Protein AF-A0A7L2D7U5-F1 (afdb_monomer_lite)

Organism: Catharus fuscescens (NCBI:txid159581)

Sequence (121 aa):
ILPEAVKDTGDLVFSNGKTLENFLVVNKVDKIRCLCQDNLEHLERIFMENVGAVKELCKLTDNLETRIDELERWSHKLAKLKRLDSMKSTVSSGAFSQTGSQFSRAGSVPHKKRPHKVTSK

Radius of gyration: 45.19 Å; chains: 1; bounding box: 85×27×116 Å

Structure (mmCIF, N/CA/C/O backbone):
data_AF-A0A7L2D7U5-F1
#
_entry.id   AF-A0A7L2D7U5-F1
#
loop_
_atom_site.group_PDB
_atom_site.id
_atom_site.type_symbol
_atom_site.label_atom_id
_atom_site.label_alt_id
_atom_site.label_comp_id
_atom_site.label_asym_id
_atom_site.label_entity_id
_atom_site.label_seq_id
_atom_site.pdbx_PDB_ins_code
_atom_site.Cartn_x
_atom_site.Cartn_y
_atom_site.Cartn_z
_atom_site.occupancy
_atom_site.B_iso_or_equiv
_atom_site.auth_seq_id
_atom_site.auth_comp_id
_atom_site.auth_asym_id
_atom_site.auth_atom_id
_atom_site.pdbx_PDB_model_num
ATOM 1 N N . ILE A 1 1 ? -12.865 -10.784 28.693 1.00 82.00 1 ILE A N 1
ATOM 2 C CA . ILE A 1 1 ? -12.628 -9.372 28.304 1.00 82.00 1 ILE A CA 1
ATOM 3 C C . ILE A 1 1 ? -13.872 -8.916 27.552 1.00 82.00 1 ILE A C 1
ATOM 5 O O . ILE A 1 1 ? -14.265 -9.621 26.629 1.00 82.00 1 ILE A O 1
ATOM 9 N N . LEU A 1 2 ? -14.537 -7.844 27.999 1.00 83.75 2 LEU A N 1
ATOM 10 C CA . LEU A 1 2 ? -15.723 -7.297 27.327 1.00 83.75 2 LEU A CA 1
ATOM 11 C C . LEU A 1 2 ? -15.297 -6.320 26.214 1.00 83.75 2 LEU A C 1
ATOM 13 O O . LEU A 1 2 ? -14.294 -5.627 26.394 1.00 83.75 2 LEU A O 1
ATOM 17 N N . PRO A 1 3 ? -16.020 -6.255 25.080 1.00 87.44 3 PRO A N 1
ATOM 18 C CA . PRO A 1 3 ? -15.777 -5.244 24.052 1.00 87.44 3 PRO A CA 1
ATOM 19 C C . PRO A 1 3 ? -15.967 -3.824 24.600 1.00 87.44 3 PRO A C 1
ATOM 21 O O . PRO A 1 3 ? -16.833 -3.610 25.443 1.00 87.44 3 PRO A O 1
ATOM 24 N N . GLU A 1 4 ? -15.229 -2.845 24.070 1.00 84.94 4 GLU A N 1
ATOM 25 C CA . GLU A 1 4 ? -15.211 -1.449 24.554 1.00 84.94 4 GLU A CA 1
ATOM 26 C C . GLU A 1 4 ? -16.611 -0.804 24.659 1.00 84.94 4 GLU A C 1
ATOM 28 O O . GLU A 1 4 ? -16.883 -0.024 25.571 1.00 84.94 4 GLU A O 1
ATOM 33 N N . ALA A 1 5 ? -17.534 -1.163 23.763 1.00 88.12 5 ALA A N 1
ATOM 34 C CA . ALA A 1 5 ? -18.899 -0.631 23.743 1.00 88.12 5 ALA A CA 1
ATOM 35 C C . ALA A 1 5 ? -19.866 -1.279 24.760 1.00 88.12 5 ALA A C 1
ATOM 37 O O . ALA A 1 5 ? -21.021 -0.849 24.866 1.00 88.12 5 ALA A O 1
ATOM 38 N N . VAL A 1 6 ? -19.433 -2.322 25.474 1.00 91.69 6 VAL A N 1
ATOM 39 C CA . VAL A 1 6 ? -20.239 -3.084 26.437 1.00 91.69 6 VAL A CA 1
ATOM 40 C C . VAL A 1 6 ? -19.765 -2.768 27.852 1.00 91.69 6 VAL A C 1
ATOM 42 O O . VAL A 1 6 ? -18.596 -2.959 28.178 1.00 91.69 6 VAL A O 1
ATOM 45 N N . LYS A 1 7 ? -20.681 -2.310 28.708 1.00 88.12 7 LYS A N 1
ATOM 46 C CA . LYS A 1 7 ? -20.415 -2.016 30.121 1.00 88.12 7 LYS A CA 1
ATOM 47 C C . LYS A 1 7 ? -21.161 -3.001 31.005 1.00 88.12 7 LYS A C 1
ATOM 49 O O . LYS A 1 7 ? -22.347 -3.257 30.790 1.00 88.12 7 LYS A O 1
ATOM 54 N N . ASP A 1 8 ? -20.460 -3.527 31.998 1.00 89.25 8 ASP A N 1
ATOM 55 C CA . ASP A 1 8 ? -21.067 -4.342 33.041 1.00 89.25 8 ASP A CA 1
ATOM 56 C C . ASP A 1 8 ? -21.770 -3.428 34.049 1.00 89.25 8 ASP A C 1
ATOM 58 O O . ASP A 1 8 ? -21.161 -2.498 34.579 1.00 89.25 8 ASP A O 1
ATOM 62 N N . THR A 1 9 ? -23.071 -3.638 34.237 1.00 84.81 9 THR A N 1
ATOM 63 C CA . THR A 1 9 ? -23.899 -2.864 35.176 1.00 84.81 9 THR A CA 1
ATOM 64 C C . THR A 1 9 ? -24.173 -3.660 36.456 1.00 84.81 9 THR A C 1
ATOM 66 O O . THR A 1 9 ? -24.729 -3.110 37.404 1.00 84.81 9 THR A O 1
ATOM 69 N N . GLY A 1 10 ? -23.733 -4.922 36.522 1.00 87.00 10 GLY A N 1
ATOM 70 C CA . GLY A 1 10 ? -24.025 -5.817 37.635 1.00 87.00 10 GLY A CA 1
ATOM 71 C C . GLY A 1 10 ? -25.508 -6.178 37.718 1.00 87.00 10 GLY A C 1
ATOM 72 O O . GLY A 1 10 ? -26.224 -6.191 36.712 1.00 87.00 10 GLY A O 1
ATOM 73 N N . ASP A 1 11 ? -25.967 -6.486 38.926 1.00 90.62 11 ASP A N 1
ATOM 74 C CA . ASP A 1 11 ? -27.300 -7.034 39.153 1.00 90.62 11 ASP A CA 1
ATOM 75 C C . ASP A 1 11 ? -28.374 -5.941 39.211 1.00 90.62 11 ASP A C 1
ATOM 77 O O . ASP A 1 11 ? -28.264 -4.961 39.953 1.00 90.62 11 ASP A O 1
ATOM 81 N N . LEU A 1 12 ? -29.461 -6.126 38.461 1.00 88.56 12 LEU A N 1
ATOM 82 C CA . LEU A 1 12 ? -30.588 -5.199 38.422 1.00 88.56 12 LEU A CA 1
ATOM 83 C C . LEU A 1 12 ? -31.767 -5.754 39.232 1.00 88.56 12 LEU A C 1
ATOM 85 O O . LEU A 1 12 ? -32.380 -6.750 38.845 1.00 88.56 12 LEU A O 1
ATOM 89 N N . VAL A 1 13 ? -32.122 -5.095 40.336 1.00 90.00 13 VAL A N 1
ATOM 90 C CA . VAL A 1 13 ? -33.303 -5.456 41.138 1.00 90.00 13 VAL A CA 1
ATOM 91 C C . VAL A 1 13 ? -34.528 -4.704 40.625 1.00 90.00 13 VAL A C 1
ATOM 93 O O . VAL A 1 13 ? -34.573 -3.473 40.629 1.00 90.00 13 VAL A O 1
ATOM 96 N N . PHE A 1 14 ? -35.546 -5.441 40.195 1.00 88.25 14 PHE A N 1
ATOM 97 C CA . PHE A 1 14 ? -36.823 -4.881 39.767 1.00 88.25 14 PHE A CA 1
ATOM 98 C C . PHE A 1 14 ? -37.762 -4.640 40.956 1.00 88.25 14 PHE A C 1
ATOM 100 O O . PHE A 1 14 ? -37.694 -5.306 41.988 1.00 88.25 14 PHE A O 1
ATOM 107 N N . SER A 1 15 ? -38.737 -3.747 40.777 1.00 91.12 15 SER A N 1
ATOM 108 C CA . SER A 1 15 ? -39.771 -3.427 41.776 1.00 91.12 15 SER A CA 1
ATOM 109 C C . SER A 1 15 ? -40.673 -4.608 42.166 1.00 91.12 15 SER A C 1
ATOM 111 O O . SER A 1 15 ? -41.381 -4.537 43.165 1.00 91.12 15 SER A O 1
ATOM 113 N N . ASN A 1 16 ? -40.638 -5.707 41.407 1.00 89.81 16 ASN A N 1
ATOM 114 C CA . ASN A 1 16 ? -41.331 -6.961 41.712 1.00 89.81 16 ASN A CA 1
ATOM 115 C C . ASN A 1 16 ? -40.490 -7.940 42.564 1.00 89.81 16 ASN A C 1
ATOM 117 O O . ASN A 1 16 ? -40.908 -9.083 42.747 1.00 89.81 16 ASN A O 1
ATOM 121 N N . GLY A 1 17 ? -39.310 -7.525 43.041 1.00 90.88 17 GLY A N 1
ATOM 122 C CA . GLY A 1 17 ? -38.410 -8.335 43.867 1.00 90.88 17 GLY A CA 1
ATOM 123 C C . GLY A 1 17 ? -37.559 -9.347 43.094 1.00 90.88 17 GLY A C 1
ATOM 124 O O . GLY A 1 17 ? -36.832 -10.118 43.714 1.00 90.88 17 GLY A O 1
ATOM 125 N N . LYS A 1 18 ? -37.632 -9.369 41.757 1.00 91.56 18 LYS A N 1
ATOM 126 C CA . LYS A 1 18 ? -36.759 -10.205 40.924 1.00 91.56 18 LYS A CA 1
ATOM 127 C C . LYS A 1 18 ? -35.441 -9.485 40.666 1.00 91.56 18 LYS A C 1
ATOM 129 O O . LYS A 1 18 ? -35.447 -8.301 40.332 1.00 91.56 18 LYS A O 1
ATOM 134 N N . THR A 1 19 ? -34.342 -10.221 40.746 1.00 91.88 19 THR A N 1
ATOM 135 C CA . THR A 1 19 ? -33.003 -9.734 40.408 1.00 91.88 19 THR A CA 1
ATOM 136 C C . THR A 1 19 ? -32.580 -10.330 39.075 1.00 91.88 19 THR A C 1
ATOM 138 O O . THR A 1 19 ? -32.732 -11.531 38.857 1.00 91.88 19 THR A O 1
ATOM 141 N N . LEU A 1 20 ? -32.091 -9.490 38.170 1.00 90.44 20 LEU A N 1
ATOM 142 C CA . LEU A 1 20 ? -31.439 -9.921 36.943 1.00 90.44 20 LEU A CA 1
ATOM 143 C C . LEU A 1 20 ? -29.937 -9.796 37.130 1.00 90.44 20 LEU A C 1
ATOM 145 O O . LEU A 1 20 ? -29.426 -8.684 37.227 1.00 90.44 20 LEU A O 1
ATOM 149 N N . GLU A 1 21 ? -29.266 -10.936 37.188 1.00 91.25 21 GLU A N 1
ATOM 150 C CA . GLU A 1 21 ? -27.827 -10.990 37.403 1.00 91.25 21 GLU A CA 1
ATOM 151 C C . GLU A 1 21 ? -27.056 -10.618 36.131 1.00 91.25 21 GLU A C 1
ATOM 153 O O . GLU A 1 21 ? -27.484 -10.932 35.013 1.00 91.25 21 GLU A O 1
ATOM 158 N N . ASN A 1 22 ? -25.906 -9.970 36.311 1.00 87.44 22 ASN A N 1
ATOM 159 C CA . ASN A 1 22 ? -24.927 -9.687 35.255 1.00 87.44 22 ASN A CA 1
ATOM 160 C C . ASN A 1 22 ? -25.512 -8.926 34.050 1.00 87.44 22 ASN A C 1
ATOM 162 O O . ASN A 1 22 ? -25.299 -9.288 32.885 1.00 87.44 22 ASN A O 1
ATOM 166 N N . PHE A 1 23 ? -26.277 -7.866 34.308 1.00 90.69 23 PHE A N 1
ATOM 167 C CA . PHE A 1 23 ? -26.884 -7.083 33.244 1.00 90.69 23 PHE A CA 1
ATOM 168 C C . PHE A 1 23 ? -25.825 -6.272 32.479 1.00 90.69 23 PHE A C 1
ATOM 170 O O . PHE A 1 23 ? -25.189 -5.359 33.008 1.00 90.69 23 PHE A O 1
ATOM 177 N N . LEU A 1 24 ? -25.661 -6.588 31.192 1.00 91.19 24 LEU A N 1
ATOM 178 C CA . LEU A 1 24 ? -24.748 -5.880 30.297 1.00 91.19 24 LEU A CA 1
ATOM 179 C C . LEU A 1 24 ? -25.490 -4.797 29.515 1.00 91.19 24 LEU A C 1
ATOM 181 O O . LEU A 1 24 ? -26.488 -5.062 28.841 1.00 91.19 24 LEU A O 1
ATOM 185 N N . VAL A 1 25 ? -24.951 -3.581 29.538 1.00 90.62 25 VAL A N 1
ATOM 186 C CA . VAL A 1 25 ? -25.490 -2.445 28.788 1.00 90.62 25 VAL A CA 1
ATOM 187 C C . VAL A 1 25 ? -24.556 -2.098 27.645 1.00 90.62 25 VAL A C 1
ATOM 189 O O . VAL A 1 25 ? -23.359 -1.886 27.826 1.00 90.62 25 VAL A O 1
ATOM 192 N N . VAL A 1 26 ? -25.125 -1.980 26.448 1.00 92.00 26 VAL A N 1
ATOM 193 C CA . VAL A 1 26 ? -24.400 -1.479 25.281 1.00 92.00 26 VAL A CA 1
ATOM 194 C C . VAL A 1 26 ? -24.626 0.017 25.169 1.00 92.00 26 VAL A C 1
ATOM 196 O O . VAL A 1 26 ? -25.751 0.474 24.940 1.00 92.00 26 VAL A O 1
ATOM 199 N N . ASN A 1 27 ? -23.552 0.792 25.281 1.00 89.94 27 ASN A N 1
ATOM 200 C CA . ASN A 1 27 ? -23.631 2.214 25.007 1.00 89.94 27 ASN A CA 1
ATOM 201 C C . ASN A 1 27 ? -23.573 2.430 23.488 1.00 89.94 27 ASN A C 1
ATOM 203 O O . ASN A 1 27 ? -22.582 2.123 22.828 1.00 89.94 27 ASN A O 1
ATOM 207 N N . LYS A 1 28 ? -24.662 2.963 22.921 1.00 90.25 28 LYS A N 1
ATOM 208 C CA . LYS A 1 28 ? -24.758 3.224 21.477 1.00 90.25 28 LYS A CA 1
ATOM 209 C C . LYS A 1 28 ? -23.710 4.232 20.990 1.00 90.25 28 LYS A C 1
ATOM 211 O O . LYS A 1 28 ? -23.236 4.083 19.872 1.00 90.25 28 LYS A O 1
ATOM 216 N N . VAL A 1 29 ? -23.337 5.216 21.810 1.00 86.81 29 VAL A N 1
ATOM 217 C CA . VAL A 1 29 ? -22.296 6.206 21.483 1.00 86.81 29 VAL A CA 1
ATOM 218 C C . VAL A 1 29 ? -20.927 5.542 21.453 1.00 86.81 29 VAL A C 1
ATOM 220 O O . VAL A 1 29 ? -20.198 5.723 20.485 1.00 86.81 29 VAL A O 1
ATOM 223 N N . ASP A 1 30 ? -20.605 4.722 22.455 1.00 87.00 30 ASP A N 1
ATOM 224 C CA . ASP A 1 30 ? -19.341 3.977 22.477 1.00 87.00 30 ASP A CA 1
ATOM 225 C C . ASP A 1 30 ? -19.275 2.991 21.293 1.00 87.00 30 ASP A C 1
ATOM 227 O O . ASP A 1 30 ? -18.249 2.894 20.631 1.00 87.00 30 ASP A O 1
ATOM 231 N N . LYS A 1 31 ? -20.398 2.356 20.922 1.00 8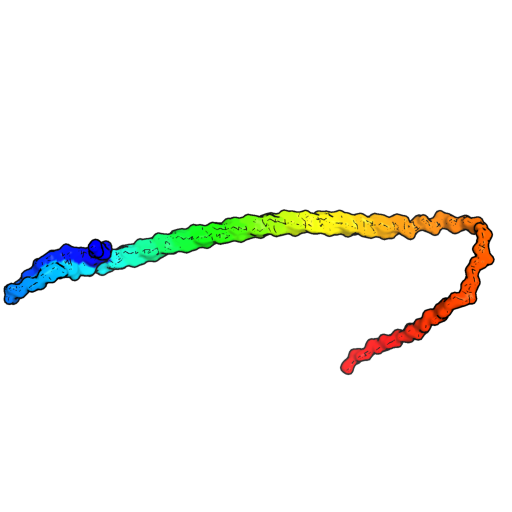7.19 31 LYS A N 1
ATOM 232 C CA . LYS A 1 31 ? -20.486 1.515 19.715 1.00 87.19 31 LYS A CA 1
ATOM 233 C C . LYS A 1 31 ? -20.212 2.298 18.428 1.00 87.19 31 LYS A C 1
ATOM 235 O O . LYS A 1 31 ? -19.497 1.802 17.563 1.00 87.19 31 LYS A O 1
ATOM 240 N N . ILE A 1 32 ? -20.780 3.499 18.290 1.00 86.94 32 ILE A N 1
ATOM 241 C CA . ILE A 1 32 ? -20.511 4.378 17.141 1.00 86.94 32 ILE A CA 1
ATOM 242 C C . ILE A 1 32 ? -19.040 4.809 17.140 1.00 86.94 32 ILE A C 1
ATOM 244 O O . ILE A 1 32 ? -18.420 4.795 16.083 1.00 86.94 32 ILE A O 1
ATOM 248 N N . ARG A 1 33 ? -18.462 5.130 18.304 1.00 86.25 33 ARG A N 1
ATOM 249 C CA . ARG A 1 33 ? -17.044 5.492 18.424 1.00 86.25 33 ARG A CA 1
ATOM 250 C C . ARG A 1 33 ? -16.133 4.359 17.959 1.00 86.25 33 ARG A C 1
ATOM 252 O O . ARG A 1 33 ? -15.291 4.628 17.114 1.00 86.25 33 ARG A O 1
ATOM 259 N N . CYS A 1 34 ? -16.326 3.129 18.445 1.00 80.81 34 CYS A N 1
ATOM 260 C CA . CYS A 1 34 ? -15.521 1.978 18.016 1.00 80.81 34 CYS A CA 1
ATOM 261 C C . CYS A 1 34 ? -15.594 1.791 16.497 1.00 80.81 34 CYS A C 1
ATOM 263 O O . CYS A 1 34 ? -14.567 1.708 15.840 1.00 80.81 34 CYS A O 1
ATOM 265 N N . LEU A 1 35 ? -16.801 1.844 15.919 1.00 83.06 35 LEU A N 1
ATOM 266 C CA . LEU A 1 35 ? -16.966 1.731 14.468 1.00 83.06 35 LEU A CA 1
ATOM 267 C C . LEU A 1 35 ? -16.229 2.844 13.714 1.00 83.06 35 LEU A C 1
ATOM 269 O O . LEU A 1 35 ? -15.578 2.572 12.711 1.00 83.06 35 LEU A O 1
ATOM 273 N N . CYS A 1 36 ? -16.323 4.096 14.159 1.00 79.56 36 CYS A N 1
ATOM 274 C CA . CYS A 1 36 ? -15.619 5.203 13.512 1.00 79.56 36 CYS A CA 1
ATOM 275 C C . CYS A 1 36 ? -14.095 5.082 13.651 1.00 79.56 36 CYS A C 1
ATOM 277 O O . CYS A 1 36 ? -13.383 5.366 12.692 1.00 79.56 36 CYS A O 1
ATOM 279 N N . GLN A 1 37 ? -13.611 4.648 14.816 1.00 81.38 37 GLN A N 1
ATOM 280 C CA . GLN A 1 37 ? -12.190 4.456 15.098 1.00 81.38 37 GLN A CA 1
ATOM 281 C C . GLN A 1 37 ? -11.600 3.356 14.209 1.00 81.38 37 GLN A C 1
ATOM 283 O O . GLN A 1 37 ? -10.609 3.596 13.522 1.00 81.38 37 GLN A O 1
ATOM 288 N N . ASP A 1 38 ? -12.267 2.201 14.153 1.00 79.31 38 ASP A N 1
ATOM 289 C CA . ASP A 1 38 ? -11.848 1.055 13.343 1.00 79.31 38 ASP A CA 1
ATOM 290 C C . ASP A 1 38 ? -11.807 1.420 11.854 1.00 79.31 38 ASP A C 1
ATOM 292 O O . ASP A 1 38 ? -10.862 1.082 11.144 1.00 79.31 38 ASP A O 1
ATOM 296 N N . ASN A 1 39 ? -12.814 2.159 11.372 1.00 80.94 39 ASN A N 1
ATOM 297 C CA . ASN A 1 39 ? -12.845 2.615 9.983 1.00 80.94 39 ASN A CA 1
ATOM 298 C C . ASN A 1 39 ? -11.712 3.606 9.676 1.00 80.94 39 ASN A C 1
ATOM 300 O O . ASN A 1 39 ? -11.119 3.526 8.600 1.00 80.94 39 ASN A O 1
ATOM 304 N N . LEU A 1 40 ? -11.406 4.530 10.593 1.00 83.31 40 LEU A N 1
ATOM 305 C CA . LEU A 1 40 ? -10.376 5.548 10.380 1.00 83.31 40 LEU A CA 1
ATOM 306 C C . LEU A 1 40 ? -8.971 4.935 10.348 1.00 83.31 40 LEU A C 1
ATOM 308 O O . LEU A 1 40 ? -8.214 5.206 9.418 1.00 83.31 40 LEU A O 1
ATOM 312 N N . GLU A 1 41 ? -8.650 4.056 11.299 1.00 83.56 41 GLU A N 1
ATOM 313 C CA . GLU A 1 41 ? -7.353 3.368 11.341 1.00 83.56 41 GLU A CA 1
ATOM 314 C C . GLU A 1 41 ? -7.150 2.487 10.096 1.00 83.56 41 GLU A C 1
ATOM 316 O O . GLU A 1 41 ? -6.065 2.436 9.506 1.00 83.56 41 GLU A O 1
ATOM 321 N N . HIS A 1 42 ? -8.217 1.829 9.632 1.00 88.69 42 HIS A N 1
ATOM 322 C CA . HIS A 1 42 ? -8.150 1.002 8.432 1.00 88.69 42 HIS A CA 1
ATOM 323 C C . HIS A 1 42 ? -7.906 1.830 7.165 1.00 88.69 42 HIS A C 1
ATOM 325 O O . HIS A 1 42 ? -7.115 1.435 6.305 1.00 88.69 42 HIS A O 1
ATOM 331 N N . LEU A 1 43 ? -8.543 2.998 7.060 1.00 89.31 43 LEU A N 1
ATOM 332 C CA . LEU A 1 43 ? -8.341 3.931 5.952 1.00 89.31 43 LEU A CA 1
ATOM 333 C C . LEU A 1 43 ? -6.910 4.476 5.911 1.00 89.31 43 LEU A C 1
ATOM 335 O O . LEU A 1 43 ? -6.318 4.512 4.832 1.00 89.31 43 LEU A O 1
ATOM 339 N N . GLU A 1 44 ? -6.329 4.846 7.056 1.00 93.06 44 GLU A N 1
ATOM 340 C CA . GLU A 1 44 ? -4.926 5.280 7.131 1.00 93.06 44 GLU A CA 1
ATOM 341 C C . GLU A 1 44 ? -3.972 4.186 6.642 1.00 93.06 44 GLU A C 1
ATOM 343 O O . GLU A 1 44 ? -3.052 4.453 5.862 1.00 93.06 44 GLU A O 1
ATOM 348 N N . ARG A 1 45 ? -4.230 2.930 7.020 1.00 93.38 45 ARG A N 1
ATOM 349 C CA . ARG A 1 45 ? -3.443 1.788 6.549 1.00 93.38 45 ARG A CA 1
ATOM 350 C C . ARG A 1 45 ? -3.562 1.579 5.038 1.00 93.38 45 ARG A C 1
ATOM 352 O O . ARG A 1 45 ? -2.535 1.439 4.375 1.00 93.38 45 ARG A O 1
ATOM 359 N N . ILE A 1 46 ? -4.780 1.599 4.494 1.00 95.12 46 ILE A N 1
ATOM 360 C CA . ILE A 1 46 ? -5.026 1.481 3.045 1.00 95.12 46 ILE A CA 1
ATOM 361 C C . ILE A 1 46 ? -4.333 2.620 2.290 1.00 95.12 46 ILE A C 1
ATOM 363 O O . ILE A 1 46 ? -3.738 2.409 1.233 1.00 95.12 46 ILE A O 1
ATOM 367 N N . PHE A 1 47 ? -4.385 3.841 2.819 1.00 96.75 47 PHE A N 1
ATOM 368 C CA . PHE A 1 47 ? -3.726 4.984 2.201 1.00 96.75 47 PHE A CA 1
ATOM 369 C C . PHE A 1 47 ? -2.207 4.796 2.158 1.00 96.75 47 PHE A C 1
ATOM 3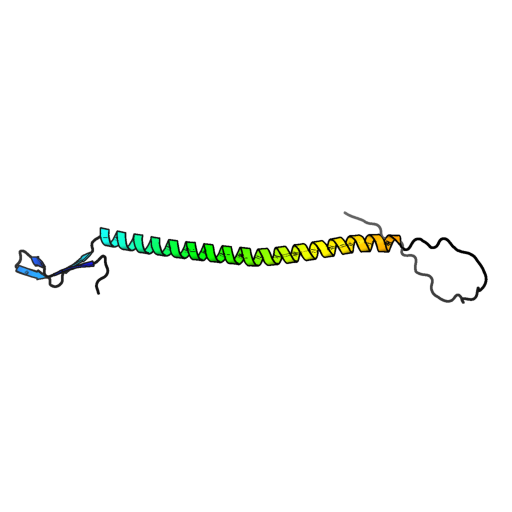71 O O . PHE A 1 47 ? -1.601 4.947 1.098 1.00 96.75 47 PHE A O 1
ATOM 378 N N . MET A 1 48 ? -1.595 4.400 3.276 1.00 95.69 48 MET A N 1
ATOM 379 C CA . MET A 1 48 ? -0.150 4.167 3.346 1.00 95.69 48 MET A CA 1
ATOM 380 C C . MET A 1 48 ? 0.315 3.013 2.449 1.00 95.69 48 MET A C 1
ATOM 382 O O . MET A 1 48 ? 1.383 3.104 1.843 1.00 95.69 48 MET A O 1
ATOM 386 N N . GLU A 1 49 ? -0.489 1.960 2.306 1.00 96.62 49 GLU A N 1
ATOM 387 C CA . GLU A 1 49 ? -0.230 0.872 1.359 1.00 96.62 49 GLU A CA 1
ATOM 388 C C . GLU A 1 49 ? -0.230 1.375 -0.091 1.00 96.62 49 GLU A C 1
ATOM 390 O O . GLU A 1 49 ? 0.720 1.127 -0.838 1.00 96.62 49 GLU A O 1
ATOM 395 N N . ASN A 1 50 ? -1.238 2.167 -0.467 1.00 97.94 50 ASN A N 1
ATOM 396 C CA . ASN A 1 50 ? -1.317 2.770 -1.797 1.00 97.94 50 ASN A CA 1
ATOM 397 C C . ASN A 1 50 ? -0.144 3.721 -2.075 1.00 97.94 50 ASN A C 1
ATOM 399 O O . ASN A 1 50 ? 0.432 3.690 -3.163 1.00 97.94 50 ASN A O 1
ATOM 403 N N . VAL A 1 51 ? 0.259 4.532 -1.090 1.00 98.19 51 VAL A N 1
ATOM 404 C CA . VAL A 1 51 ? 1.453 5.388 -1.196 1.00 98.19 51 VAL A CA 1
ATOM 405 C C . VAL A 1 51 ? 2.708 4.544 -1.454 1.00 98.19 51 VAL A C 1
ATOM 407 O O . VAL A 1 51 ? 3.535 4.907 -2.295 1.00 98.19 51 VAL A O 1
ATOM 410 N N . GLY A 1 52 ? 2.844 3.401 -0.777 1.00 97.56 52 GLY A N 1
ATOM 411 C CA . GLY A 1 52 ? 3.933 2.448 -1.000 1.00 97.56 52 GLY A CA 1
ATOM 412 C C . GLY A 1 52 ? 3.937 1.866 -2.416 1.00 97.56 52 GLY A C 1
ATOM 413 O O . GLY A 1 52 ? 4.973 1.897 -3.083 1.00 97.56 52 GLY A O 1
ATOM 414 N N . ALA A 1 53 ? 2.779 1.414 -2.900 1.00 98.12 53 ALA A N 1
ATOM 415 C CA . ALA A 1 53 ? 2.631 0.847 -4.241 1.00 98.12 53 ALA A CA 1
ATOM 416 C C . ALA A 1 53 ? 3.000 1.856 -5.340 1.00 98.12 53 ALA A C 1
ATOM 418 O O . ALA A 1 53 ? 3.752 1.535 -6.261 1.00 98.12 53 ALA A O 1
ATOM 419 N N . VAL A 1 54 ? 2.536 3.104 -5.215 1.00 98.44 54 VAL A N 1
ATOM 420 C CA . VAL A 1 54 ? 2.886 4.174 -6.162 1.00 98.44 54 VAL A CA 1
ATOM 421 C C . VAL A 1 54 ? 4.391 4.442 -6.152 1.00 98.44 54 VAL A C 1
ATOM 423 O O . VAL A 1 54 ? 4.997 4.569 -7.214 1.00 98.44 54 VAL A O 1
ATOM 426 N N . LYS A 1 55 ? 5.029 4.470 -4.975 1.00 97.94 55 LYS A N 1
ATOM 427 C CA . LYS A 1 55 ? 6.483 4.667 -4.864 1.00 97.94 55 LYS A CA 1
ATOM 428 C C . LYS A 1 55 ? 7.273 3.564 -5.573 1.00 97.94 55 LYS A C 1
ATOM 430 O O . LYS A 1 55 ? 8.283 3.848 -6.218 1.00 97.94 55 LYS A O 1
ATOM 435 N N . GLU A 1 56 ? 6.830 2.318 -5.450 1.00 97.62 56 GLU A N 1
ATOM 436 C CA . GLU A 1 56 ? 7.460 1.188 -6.132 1.00 97.62 56 GLU A CA 1
ATOM 437 C C . GLU A 1 56 ? 7.253 1.250 -7.651 1.00 97.62 56 GLU A C 1
ATOM 439 O O . GLU A 1 56 ? 8.203 1.041 -8.409 1.00 97.62 56 GLU A O 1
ATOM 444 N N . LEU A 1 57 ? 6.054 1.634 -8.100 1.00 98.31 57 LEU A N 1
ATOM 445 C CA . LEU A 1 57 ? 5.760 1.835 -9.517 1.00 98.31 57 LEU A CA 1
ATOM 446 C C . LEU A 1 57 ? 6.638 2.927 -10.137 1.00 98.31 57 LEU A C 1
ATOM 448 O O . LEU A 1 57 ? 7.184 2.713 -11.221 1.00 98.31 57 LEU A O 1
ATOM 452 N N . CYS A 1 58 ? 6.818 4.062 -9.453 1.00 97.44 58 CYS A N 1
ATOM 453 C CA . CYS A 1 58 ? 7.723 5.117 -9.911 1.00 97.44 58 CYS A CA 1
ATOM 454 C C . CYS A 1 58 ? 9.142 4.569 -10.078 1.00 97.44 58 CYS A C 1
ATOM 456 O O . CYS A 1 58 ? 9.709 4.670 -11.156 1.00 97.44 58 CYS A O 1
ATOM 458 N N . LYS A 1 59 ? 9.669 3.853 -9.078 1.00 97.56 59 LYS A N 1
ATOM 459 C CA . LYS A 1 59 ? 11.017 3.268 -9.151 1.00 97.56 59 LYS A CA 1
ATOM 460 C C . LYS A 1 59 ? 11.200 2.314 -10.339 1.00 97.56 59 LYS A C 1
ATOM 462 O O . LYS A 1 59 ? 12.249 2.320 -10.983 1.00 97.56 59 LYS A O 1
ATOM 467 N N . LEU A 1 60 ? 10.214 1.455 -10.601 1.00 97.62 60 LEU A N 1
ATOM 468 C CA . LEU A 1 60 ? 10.252 0.545 -11.750 1.00 97.62 60 LEU A CA 1
ATOM 469 C C . LEU A 1 60 ? 10.202 1.318 -13.071 1.00 97.62 60 LEU A C 1
ATOM 471 O O . LEU A 1 60 ? 10.933 0.989 -14.005 1.00 97.62 60 LEU A O 1
ATOM 475 N N . THR A 1 61 ? 9.375 2.359 -13.128 1.00 97.75 61 THR A N 1
ATOM 476 C CA . THR A 1 61 ? 9.208 3.198 -14.317 1.00 97.75 61 THR A CA 1
ATOM 477 C C . THR A 1 61 ? 10.465 4.021 -14.605 1.00 97.75 61 THR A C 1
ATOM 479 O O . THR A 1 61 ? 10.911 4.021 -15.747 1.00 97.75 61 THR A O 1
ATOM 482 N N . ASP A 1 62 ? 11.120 4.590 -13.589 1.00 97.25 62 ASP A N 1
ATOM 483 C CA . ASP A 1 62 ? 12.379 5.345 -13.723 1.00 97.25 62 ASP A CA 1
ATOM 484 C C . ASP A 1 62 ? 13.505 4.482 -14.333 1.00 97.25 62 ASP A C 1
ATOM 486 O O . ASP A 1 62 ? 14.327 4.937 -15.138 1.00 97.25 62 ASP A O 1
ATOM 490 N N . ASN A 1 63 ? 13.551 3.191 -13.974 1.00 97.38 63 ASN A N 1
ATOM 491 C CA . ASN A 1 63 ? 14.524 2.263 -14.551 1.00 97.38 63 ASN A CA 1
ATOM 492 C C . ASN A 1 63 ? 14.258 2.007 -16.038 1.00 97.38 63 ASN A C 1
ATOM 494 O O . ASN A 1 63 ? 15.195 1.963 -16.840 1.00 97.38 63 ASN A O 1
ATOM 498 N N . LEU A 1 64 ? 12.986 1.828 -16.401 1.00 97.94 64 LEU A N 1
ATOM 499 C CA . LEU A 1 64 ? 12.586 1.664 -17.793 1.00 97.94 64 LEU A CA 1
ATOM 500 C C . LEU A 1 64 ? 12.875 2.935 -18.594 1.00 97.94 64 LEU A C 1
ATOM 502 O O . LEU A 1 64 ? 13.438 2.821 -19.678 1.00 97.94 64 LEU A O 1
ATOM 506 N N . GLU A 1 65 ? 12.577 4.112 -18.046 1.00 97.25 65 GLU A N 1
ATOM 507 C CA . GLU A 1 65 ? 12.873 5.413 -18.657 1.00 97.25 65 GLU A CA 1
ATOM 508 C C . GLU A 1 65 ? 14.364 5.546 -18.980 1.00 97.25 65 GLU A C 1
ATOM 510 O O . GLU A 1 65 ? 14.730 5.777 -20.130 1.00 97.25 65 GLU A O 1
ATOM 515 N N . THR A 1 66 ? 15.242 5.241 -18.018 1.00 97.50 66 THR A N 1
ATOM 516 C CA . THR A 1 66 ? 16.699 5.273 -18.240 1.00 97.50 66 THR A CA 1
ATOM 517 C C . THR A 1 66 ? 17.131 4.345 -19.383 1.00 97.50 66 THR A C 1
ATOM 519 O O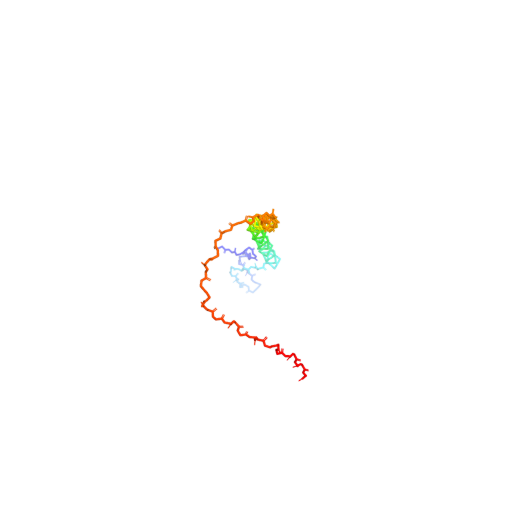 . THR A 1 66 ? 17.968 4.700 -20.216 1.00 97.50 66 THR A O 1
ATOM 522 N N . ARG A 1 67 ? 16.563 3.135 -19.455 1.00 97.94 67 ARG A N 1
ATOM 523 C CA . ARG A 1 67 ? 16.893 2.170 -20.517 1.00 97.94 67 ARG A CA 1
ATOM 524 C C . ARG A 1 67 ? 16.350 2.595 -21.879 1.00 97.94 67 ARG A C 1
ATOM 526 O O . ARG A 1 67 ? 17.004 2.343 -22.893 1.00 97.94 67 ARG A O 1
ATOM 533 N N . ILE A 1 68 ? 15.168 3.205 -21.909 1.00 97.38 68 ILE A N 1
ATOM 534 C CA . ILE A 1 68 ? 14.577 3.772 -23.123 1.00 97.38 68 ILE A CA 1
ATOM 535 C C . ILE A 1 68 ? 15.480 4.898 -23.636 1.00 97.38 68 ILE A C 1
ATOM 537 O O . ILE A 1 68 ? 15.905 4.838 -24.789 1.00 97.38 68 ILE A O 1
ATOM 541 N N . ASP A 1 69 ? 15.892 5.824 -22.771 1.00 97.06 69 ASP A N 1
ATOM 542 C CA . ASP A 1 69 ? 16.814 6.916 -23.103 1.00 97.06 69 ASP A CA 1
ATOM 543 C C . ASP A 1 69 ? 18.123 6.416 -23.725 1.00 97.06 69 ASP A C 1
ATOM 545 O O . ASP A 1 69 ? 18.633 6.967 -24.708 1.00 97.06 69 ASP A O 1
ATOM 549 N N . GLU A 1 70 ? 18.705 5.360 -23.159 1.00 97.38 70 GLU A N 1
ATOM 550 C CA . GLU A 1 70 ? 19.907 4.746 -23.713 1.00 97.38 70 GLU A CA 1
ATOM 551 C C . GLU A 1 70 ? 19.656 4.181 -25.112 1.00 97.38 70 GLU A C 1
ATOM 553 O O . GLU A 1 70 ? 20.421 4.473 -26.039 1.00 97.38 70 GLU A O 1
ATOM 558 N N . LEU A 1 71 ? 18.582 3.408 -25.291 1.00 97.88 71 LEU A N 1
ATOM 559 C CA . LEU A 1 71 ? 18.210 2.836 -26.586 1.00 97.88 71 LEU A CA 1
ATOM 560 C C . LEU A 1 71 ? 17.956 3.920 -27.638 1.00 97.88 71 LEU A C 1
ATOM 562 O O . LEU A 1 71 ? 18.427 3.792 -28.772 1.00 97.88 71 LEU A O 1
ATOM 566 N N . GLU A 1 72 ? 17.289 5.010 -27.272 1.00 96.94 72 GLU A N 1
ATOM 567 C CA . GLU A 1 72 ? 17.058 6.150 -28.157 1.00 96.94 72 GLU A CA 1
ATOM 568 C C . GLU A 1 72 ? 18.372 6.829 -28.561 1.00 96.94 72 GLU A C 1
ATOM 570 O O . GLU A 1 72 ? 18.593 7.112 -29.745 1.00 96.94 72 GLU A O 1
ATOM 575 N N . ARG A 1 73 ? 19.314 7.001 -27.622 1.00 96.88 73 ARG A N 1
ATOM 576 C CA . ARG A 1 73 ? 20.658 7.528 -27.924 1.00 96.88 73 ARG A CA 1
ATOM 577 C C . ARG A 1 73 ? 21.421 6.619 -28.885 1.00 96.88 73 ARG A C 1
ATOM 579 O O . ARG A 1 73 ? 22.048 7.120 -29.825 1.00 96.88 73 ARG A O 1
ATOM 586 N N . TRP A 1 74 ? 21.394 5.303 -28.672 1.00 95.69 74 TRP A N 1
ATOM 587 C CA . TRP A 1 74 ? 22.056 4.338 -29.558 1.00 95.69 74 TRP A CA 1
ATOM 588 C C . TRP A 1 74 ? 21.419 4.313 -30.948 1.00 95.69 74 TRP A C 1
ATOM 590 O O . TRP A 1 74 ? 22.136 4.395 -31.948 1.00 95.69 74 TRP A O 1
ATOM 600 N N . SER A 1 75 ? 20.088 4.297 -31.016 1.00 94.19 75 SER A N 1
ATOM 601 C CA . SER A 1 75 ? 19.322 4.400 -32.261 1.00 94.19 75 SER A CA 1
ATOM 602 C C . SER A 1 75 ? 19.699 5.661 -33.045 1.00 94.19 75 SER A C 1
ATOM 604 O O . SER A 1 75 ? 20.035 5.596 -34.234 1.00 94.19 75 SER A O 1
ATOM 606 N N . HIS A 1 76 ? 19.772 6.812 -32.369 1.00 94.50 76 HIS A N 1
ATOM 607 C CA . HIS A 1 76 ? 20.119 8.070 -33.019 1.00 94.50 76 HIS A CA 1
ATOM 608 C C . HIS A 1 76 ? 21.569 8.087 -33.536 1.00 94.50 76 HIS A C 1
ATOM 610 O O . HIS A 1 76 ? 21.826 8.588 -34.640 1.00 94.50 76 HIS A O 1
ATOM 616 N N . LYS A 1 77 ? 22.525 7.524 -32.783 1.00 92.62 77 LYS A N 1
ATOM 617 C CA . LYS A 1 77 ? 23.922 7.365 -33.228 1.00 92.62 77 LYS A CA 1
ATOM 618 C C . LYS A 1 77 ? 24.020 6.459 -34.455 1.00 92.62 77 LYS A C 1
ATOM 620 O O . LYS A 1 77 ? 24.686 6.822 -35.426 1.00 92.62 77 LYS A O 1
ATOM 625 N N . LEU A 1 78 ? 23.315 5.329 -34.451 1.00 91.94 78 LEU A N 1
ATOM 626 C CA . LEU A 1 78 ? 23.282 4.402 -35.581 1.00 91.94 78 LEU A CA 1
ATOM 627 C C . LEU A 1 78 ? 22.701 5.063 -36.837 1.00 91.94 78 LEU A C 1
ATOM 629 O O . LEU A 1 78 ? 23.268 4.929 -37.920 1.00 91.94 78 LEU A O 1
ATOM 633 N N . ALA A 1 79 ? 21.625 5.839 -36.699 1.00 88.62 79 ALA A N 1
ATOM 634 C CA . ALA A 1 79 ? 21.040 6.579 -37.815 1.00 88.62 79 ALA A CA 1
ATOM 635 C C . ALA A 1 79 ? 22.030 7.584 -38.440 1.00 88.62 79 ALA A C 1
ATOM 637 O O . ALA A 1 79 ? 22.054 7.746 -39.662 1.00 88.62 79 ALA A O 1
ATOM 638 N N . LYS A 1 80 ? 22.883 8.228 -37.628 1.00 85.25 80 LYS A N 1
ATOM 639 C CA . LYS A 1 80 ? 23.955 9.117 -38.117 1.00 85.25 80 LYS A CA 1
ATOM 640 C C . LYS A 1 80 ? 25.047 8.339 -38.856 1.00 85.25 80 LYS A C 1
ATOM 642 O O . LYS A 1 80 ? 25.448 8.755 -39.939 1.00 85.25 80 LYS A O 1
ATOM 647 N N . LEU A 1 81 ? 25.482 7.195 -38.326 1.00 84.12 81 LEU A N 1
ATOM 648 C CA . LEU A 1 81 ? 26.487 6.348 -38.981 1.00 84.12 81 LEU A CA 1
ATOM 649 C C . LEU A 1 81 ? 25.981 5.752 -40.300 1.00 84.12 81 LEU A C 1
ATOM 651 O O . LEU A 1 81 ? 26.699 5.796 -41.291 1.00 84.12 81 LEU A O 1
ATOM 655 N N . LYS A 1 82 ? 24.725 5.292 -40.355 1.00 81.75 82 LYS A N 1
ATOM 656 C CA . LYS A 1 82 ? 24.098 4.786 -41.589 1.00 81.75 82 LYS A CA 1
ATOM 657 C C . LYS A 1 82 ? 24.066 5.842 -42.700 1.00 81.75 82 LYS A C 1
ATOM 659 O O . LYS A 1 82 ? 24.251 5.511 -43.867 1.00 81.75 82 LYS A O 1
ATOM 664 N N . ARG A 1 83 ? 23.866 7.120 -42.349 1.00 75.69 83 ARG A N 1
ATOM 665 C CA . ARG A 1 83 ? 23.975 8.232 -43.310 1.00 75.69 83 ARG A CA 1
ATOM 666 C C . ARG A 1 83 ? 25.410 8.403 -43.815 1.00 75.69 83 ARG A C 1
ATOM 668 O O . ARG A 1 83 ? 25.601 8.541 -45.017 1.00 75.69 83 ARG A O 1
ATOM 675 N N . LEU A 1 84 ? 26.408 8.344 -42.935 1.00 69.31 84 LEU A N 1
ATOM 676 C CA . LEU A 1 84 ? 27.817 8.493 -43.321 1.00 69.31 84 LEU A CA 1
ATOM 677 C C . LEU A 1 84 ? 28.330 7.323 -44.178 1.00 69.31 84 LEU A C 1
ATOM 679 O O . LEU A 1 84 ? 29.050 7.556 -45.145 1.00 69.31 84 LEU A O 1
ATOM 683 N N . ASP A 1 85 ? 27.910 6.092 -43.883 1.00 63.25 85 ASP A N 1
ATOM 684 C CA . ASP A 1 85 ? 28.251 4.904 -44.677 1.00 63.25 85 ASP A CA 1
ATOM 685 C C . ASP A 1 85 ? 27.709 5.006 -46.118 1.00 63.25 85 ASP A C 1
ATOM 687 O O . ASP A 1 85 ? 28.407 4.714 -47.090 1.00 63.25 85 ASP A O 1
ATOM 691 N N . SER A 1 86 ? 26.507 5.574 -46.282 1.00 59.84 86 SER A N 1
ATOM 692 C CA . SER A 1 86 ? 25.928 5.838 -47.608 1.00 59.84 86 SER A CA 1
ATOM 693 C C . SER A 1 86 ? 26.655 6.920 -48.420 1.00 59.84 86 SER A C 1
ATOM 695 O O . SER A 1 86 ? 26.541 6.939 -49.640 1.00 59.84 86 SER A O 1
ATOM 697 N N . MET A 1 87 ? 27.433 7.801 -47.781 1.00 57.50 87 MET A N 1
ATOM 698 C CA . 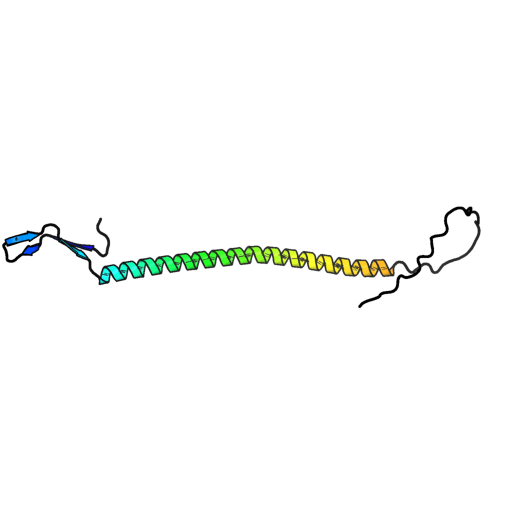MET A 1 87 ? 28.178 8.867 -48.470 1.00 57.50 87 MET A CA 1
ATOM 699 C C . MET A 1 87 ? 29.597 8.444 -48.879 1.00 57.50 87 MET A C 1
ATOM 701 O O . MET A 1 87 ? 30.252 9.155 -49.638 1.00 57.50 87 MET A O 1
ATOM 705 N N . LYS A 1 88 ? 30.082 7.285 -48.412 1.00 60.38 88 LYS A N 1
ATOM 706 C CA . LYS A 1 88 ? 31.429 6.776 -48.721 1.00 60.38 88 LYS A CA 1
ATOM 707 C C . LYS A 1 88 ? 31.489 5.938 -50.010 1.00 60.38 88 LYS A C 1
ATOM 709 O O . LYS A 1 88 ? 32.577 5.604 -50.468 1.00 60.38 88 LYS A O 1
ATOM 714 N N . SER A 1 89 ? 30.348 5.612 -50.622 1.00 55.56 89 SER A N 1
ATOM 715 C CA . SER A 1 89 ? 30.258 4.679 -51.760 1.00 55.56 89 SER A CA 1
ATOM 716 C C . SER A 1 89 ? 30.121 5.323 -53.153 1.00 55.56 89 SER A C 1
ATOM 718 O O . SER A 1 89 ? 29.962 4.598 -54.130 1.00 55.56 89 SER A O 1
ATOM 720 N N . THR A 1 90 ? 30.298 6.644 -53.297 1.00 57.38 90 THR A N 1
ATOM 721 C CA . THR A 1 90 ? 30.276 7.336 -54.613 1.00 57.38 90 THR A CA 1
ATOM 722 C C . THR A 1 90 ? 31.598 8.039 -54.961 1.00 57.38 90 THR A C 1
ATOM 724 O O . THR A 1 90 ? 31.606 9.052 -55.653 1.00 57.38 90 THR A O 1
ATOM 727 N N . VAL A 1 91 ? 32.741 7.515 -54.509 1.00 54.28 91 VAL A N 1
ATOM 728 C CA . VAL A 1 91 ? 34.065 7.869 -55.063 1.00 54.28 91 VAL A CA 1
ATOM 729 C C . VAL A 1 91 ? 34.594 6.661 -55.833 1.00 54.28 91 VAL A C 1
ATOM 731 O O . VAL A 1 91 ? 35.485 5.938 -55.405 1.00 54.28 91 VAL A O 1
ATOM 734 N N . SER A 1 92 ? 33.990 6.420 -56.993 1.00 59.28 92 SER A N 1
ATOM 735 C CA . SER A 1 92 ? 34.566 5.612 -58.071 1.00 59.28 92 SER A CA 1
ATOM 736 C C . SER A 1 92 ? 34.711 6.493 -59.315 1.00 59.28 92 SER A C 1
ATOM 738 O O . SER A 1 92 ? 34.168 6.211 -60.379 1.00 59.28 92 SER A O 1
ATOM 740 N N . SER A 1 93 ? 35.395 7.625 -59.164 1.00 57.22 93 SER A N 1
ATOM 741 C CA . SER A 1 93 ? 35.800 8.500 -60.264 1.00 57.22 93 SER A CA 1
ATOM 742 C C . SER A 1 93 ? 37.280 8.260 -60.544 1.00 57.22 93 SER A C 1
ATOM 744 O O . SER A 1 93 ? 38.150 8.935 -60.002 1.00 57.22 93 SER A O 1
ATOM 746 N N . GLY A 1 94 ? 37.552 7.233 -61.344 1.00 50.28 94 GLY A N 1
ATOM 747 C CA . GLY A 1 94 ? 38.907 6.843 -61.720 1.00 50.28 94 GLY A CA 1
ATOM 748 C C . GLY A 1 94 ? 38.937 5.588 -62.580 1.00 50.28 94 GLY A C 1
ATOM 749 O O . GLY A 1 94 ? 39.736 4.693 -62.333 1.00 50.28 94 GLY A O 1
ATOM 750 N N . ALA A 1 95 ? 38.043 5.491 -63.567 1.00 56.53 95 ALA A N 1
ATOM 751 C CA . ALA A 1 95 ? 38.234 4.568 -64.674 1.00 56.53 95 ALA A CA 1
ATOM 752 C C . ALA A 1 95 ? 39.441 5.055 -65.491 1.00 56.53 95 ALA A C 1
ATOM 754 O O . ALA A 1 95 ? 39.299 5.907 -66.364 1.00 56.53 95 ALA A O 1
ATOM 755 N N . PHE A 1 96 ? 40.628 4.531 -65.190 1.00 44.97 96 PHE A N 1
ATOM 756 C CA . PHE A 1 96 ? 41.760 4.570 -66.106 1.00 44.97 96 PHE A CA 1
ATOM 757 C C . PHE A 1 96 ? 41.979 3.154 -66.624 1.00 44.97 96 PHE A C 1
ATOM 759 O O . PHE A 1 96 ? 42.411 2.248 -65.918 1.00 44.97 96 PHE A O 1
ATOM 766 N N . SER A 1 97 ? 41.544 2.992 -67.867 1.00 53.84 97 SER A N 1
ATOM 767 C CA . SER A 1 97 ? 41.694 1.854 -68.758 1.00 53.84 97 SER A CA 1
ATOM 768 C C . SER A 1 97 ? 43.072 1.201 -68.663 1.00 53.84 97 SER A C 1
ATOM 770 O O . SER A 1 97 ? 44.065 1.915 -68.645 1.00 53.84 97 SER A O 1
ATOM 772 N N . GLN A 1 98 ? 43.133 -0.132 -68.704 1.00 50.56 98 GLN A N 1
ATOM 773 C CA . GLN A 1 98 ? 43.857 -0.903 -69.726 1.00 50.56 98 GLN A CA 1
ATOM 774 C C . GLN A 1 98 ? 43.772 -2.414 -69.414 1.00 50.56 98 GLN A C 1
ATOM 776 O O . GLN A 1 98 ? 44.113 -2.857 -68.324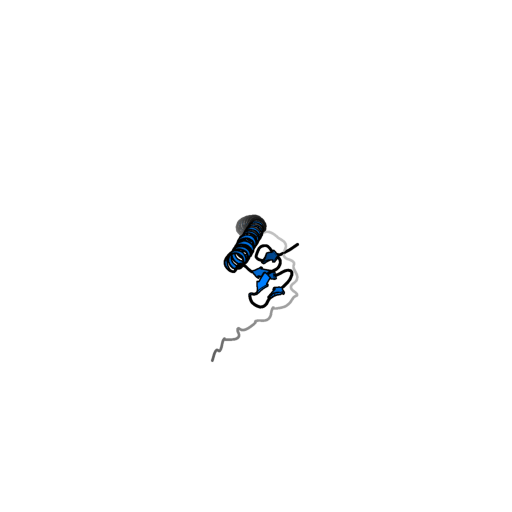 1.00 50.56 98 GLN A O 1
ATOM 781 N N . THR A 1 99 ? 43.385 -3.177 -70.441 1.00 46.66 99 THR A N 1
ATOM 782 C CA . THR A 1 99 ? 43.816 -4.562 -70.720 1.00 46.66 99 THR A CA 1
ATOM 783 C C . THR A 1 99 ? 43.291 -5.713 -69.848 1.00 46.66 99 THR A C 1
ATOM 785 O O . THR A 1 99 ? 43.755 -5.952 -68.741 1.00 46.66 99 THR A O 1
ATOM 788 N N . GLY A 1 100 ? 42.417 -6.543 -70.442 1.00 47.78 100 GLY A N 1
ATOM 789 C CA . GLY A 1 100 ? 42.158 -7.907 -69.957 1.00 47.78 100 GLY A CA 1
ATOM 790 C C . GLY A 1 100 ? 40.774 -8.480 -70.271 1.00 47.78 100 GLY A C 1
ATOM 791 O O . GLY A 1 100 ? 40.110 -8.995 -69.379 1.00 47.78 100 GLY A O 1
ATOM 792 N N . SER A 1 101 ? 40.287 -8.377 -71.511 1.00 56.19 101 SER A N 1
ATOM 793 C CA . SER A 1 101 ? 38.987 -8.935 -71.903 1.00 56.19 101 SER A CA 1
ATOM 794 C C . SER A 1 101 ? 39.066 -10.439 -72.183 1.00 56.19 101 SER A C 1
ATOM 796 O O . SER A 1 101 ? 39.348 -10.816 -73.316 1.00 56.19 101 SER A O 1
ATOM 798 N N . GLN A 1 102 ? 38.745 -11.290 -71.205 1.00 58.22 102 GLN A N 1
ATOM 799 C CA . GLN A 1 102 ? 38.183 -12.626 -71.455 1.00 58.22 102 GLN A CA 1
ATOM 800 C C . GLN A 1 102 ? 37.271 -13.036 -70.291 1.00 58.22 102 GLN A C 1
ATOM 802 O O . GLN A 1 102 ? 37.732 -13.517 -69.263 1.00 58.22 102 GLN A O 1
ATOM 807 N N . PHE A 1 103 ? 35.957 -12.872 -70.462 1.00 49.69 103 PHE A N 1
ATOM 808 C CA . PHE A 1 103 ? 34.989 -13.631 -69.676 1.00 49.69 103 PHE A CA 1
ATOM 809 C C . PHE A 1 103 ? 33.895 -14.159 -70.600 1.00 49.69 103 PHE A C 1
ATOM 811 O O . PHE A 1 103 ? 33.198 -13.402 -71.282 1.00 49.69 103 PHE A O 1
ATOM 818 N N . SER A 1 104 ? 33.820 -15.483 -70.670 1.00 57.75 104 SER A N 1
ATOM 819 C CA . SER A 1 104 ? 32.936 -16.240 -71.543 1.00 57.75 104 SER A CA 1
ATOM 820 C C . SER A 1 104 ? 31.470 -15.970 -71.211 1.00 57.75 104 SER A C 1
ATOM 822 O O . SER A 1 104 ? 31.023 -16.113 -70.075 1.00 57.75 104 SER A O 1
ATOM 824 N N . ARG A 1 105 ? 30.706 -15.593 -72.239 1.00 56.88 105 ARG A N 1
ATOM 825 C CA . ARG A 1 105 ? 29.247 -15.487 -72.201 1.00 56.88 105 ARG A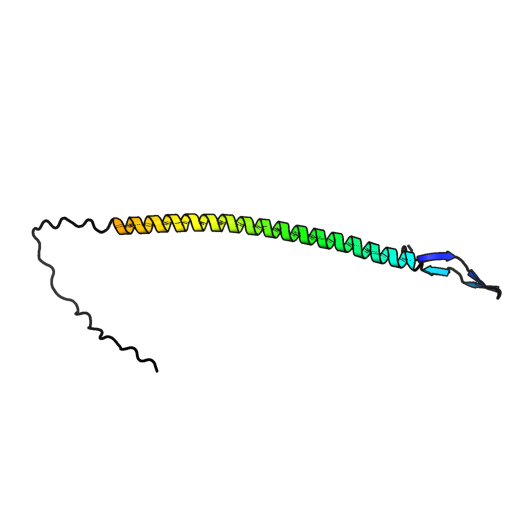 CA 1
ATOM 826 C C . ARG A 1 105 ? 28.632 -16.885 -72.133 1.00 56.88 105 ARG A C 1
ATOM 828 O O . ARG A 1 105 ? 28.596 -17.579 -73.143 1.00 56.88 105 ARG A O 1
ATOM 835 N N . ALA A 1 106 ? 28.080 -17.256 -70.985 1.00 47.56 106 ALA A N 1
ATOM 836 C CA . ALA A 1 106 ? 27.035 -18.271 -70.880 1.00 47.56 106 ALA A CA 1
ATOM 837 C C . ALA A 1 106 ? 26.232 -18.016 -69.598 1.00 47.56 106 ALA A C 1
ATOM 839 O O . ALA A 1 106 ? 26.773 -18.134 -68.505 1.00 47.56 106 ALA A O 1
ATOM 840 N N . GLY A 1 107 ? 24.954 -17.645 -69.721 1.00 45.16 107 GLY A N 1
ATOM 841 C CA . GLY A 1 107 ? 24.071 -17.578 -68.555 1.00 45.16 107 GLY A CA 1
ATOM 842 C C . GLY A 1 107 ? 22.927 -16.577 -68.654 1.00 45.16 107 GLY A C 1
ATOM 843 O O . GLY A 1 107 ? 23.068 -15.427 -68.263 1.00 45.16 107 GLY A O 1
ATOM 844 N N . SER A 1 108 ? 21.779 -17.079 -69.113 1.00 53.03 108 SER A N 1
ATOM 845 C CA . SER A 1 108 ? 20.416 -16.698 -68.703 1.00 53.03 108 SER A CA 1
ATOM 846 C C . SER A 1 108 ? 19.970 -15.231 -68.820 1.00 53.03 108 SER A C 1
ATOM 848 O O . SER A 1 108 ? 20.236 -14.387 -67.971 1.00 53.03 108 SER A O 1
ATOM 850 N N . VAL A 1 109 ? 19.131 -14.991 -69.828 1.00 57.44 109 VAL A N 1
ATOM 851 C CA . VAL A 1 109 ? 18.227 -13.840 -69.950 1.00 57.44 109 VAL A CA 1
ATOM 852 C C . VAL A 1 109 ? 17.240 -13.821 -68.767 1.00 57.44 109 VAL A C 1
ATOM 854 O O . VAL A 1 109 ? 16.475 -14.779 -68.624 1.00 57.44 109 VAL A O 1
ATOM 857 N N . PRO A 1 110 ? 17.171 -12.759 -67.941 1.00 55.31 110 PRO A N 1
ATOM 858 C CA . PRO A 1 110 ? 16.102 -12.617 -66.963 1.00 55.31 110 PRO A CA 1
ATOM 859 C C . PRO A 1 110 ? 14.812 -12.177 -67.661 1.00 55.31 110 PRO A C 1
ATOM 861 O O . PRO A 1 110 ? 14.757 -11.199 -68.406 1.00 55.31 110 PRO A O 1
ATOM 864 N N . HIS A 1 111 ? 13.769 -12.954 -67.413 1.00 54.25 111 HIS A N 1
ATOM 865 C CA . HIS A 1 111 ? 12.425 -12.844 -67.955 1.00 54.25 111 HIS A CA 1
ATOM 866 C C . HIS A 1 111 ? 11.815 -11.433 -67.779 1.00 54.25 111 HIS A C 1
ATOM 868 O O . HIS A 1 111 ? 11.735 -10.906 -66.669 1.00 54.25 111 HIS A O 1
ATOM 874 N N . LYS A 1 112 ? 11.314 -10.838 -68.871 1.00 48.38 112 LYS A N 1
ATOM 875 C CA . LYS A 1 112 ? 10.464 -9.631 -68.863 1.00 48.38 112 LYS A CA 1
ATOM 876 C C . LYS A 1 112 ? 9.184 -9.902 -68.054 1.00 48.38 112 LYS A C 1
ATOM 878 O O . LYS A 1 112 ? 8.263 -10.542 -68.554 1.00 48.38 112 LYS A O 1
ATOM 883 N N . LYS A 1 113 ? 9.068 -9.361 -66.839 1.00 51.91 113 LYS A N 1
ATOM 884 C CA . LYS A 1 113 ? 7.771 -9.229 -66.149 1.00 51.91 113 LYS A CA 1
ATOM 885 C C . LYS A 1 113 ? 7.049 -7.990 -66.698 1.00 51.91 113 LYS A C 1
ATOM 887 O O . LYS A 1 113 ? 7.519 -6.867 -66.534 1.00 51.91 113 LYS A O 1
ATOM 892 N N . ARG A 1 114 ? 5.929 -8.199 -67.402 1.00 56.72 114 ARG A N 1
ATOM 893 C CA . ARG A 1 114 ? 4.955 -7.144 -67.745 1.00 56.72 114 ARG A CA 1
ATOM 894 C C . ARG A 1 114 ? 4.205 -6.694 -66.475 1.00 56.72 114 ARG A C 1
ATOM 896 O O . ARG A 1 114 ? 4.015 -7.519 -65.581 1.00 56.72 114 ARG A O 1
ATOM 903 N N . PRO A 1 115 ? 3.762 -5.427 -66.391 1.00 52.53 115 PRO A N 1
ATOM 904 C CA . PRO A 1 115 ? 3.019 -4.925 -65.239 1.00 52.53 115 PRO A CA 1
ATOM 905 C C . PRO A 1 115 ? 1.578 -5.451 -65.263 1.00 52.53 115 PRO A C 1
ATOM 907 O O . PRO A 1 115 ? 0.892 -5.329 -66.279 1.00 52.53 115 PRO A O 1
ATOM 910 N N . HIS A 1 116 ? 1.103 -6.008 -64.148 1.00 53.47 116 HIS A N 1
ATOM 911 C CA . HIS A 1 116 ? -0.327 -6.238 -63.959 1.00 53.47 116 HIS A CA 1
ATOM 912 C C . HIS A 1 116 ? -0.975 -4.968 -63.410 1.00 53.47 116 HIS A C 1
ATOM 914 O O . HIS A 1 116 ? -0.573 -4.415 -62.389 1.00 53.47 116 HIS A O 1
ATOM 920 N N . LYS A 1 117 ? -1.948 -4.496 -64.183 1.00 56.12 117 LYS A N 1
ATOM 921 C CA . LYS A 1 117 ? -2.762 -3.305 -63.984 1.00 56.12 117 LYS A CA 1
ATOM 922 C C . LYS A 1 117 ? -3.681 -3.479 -62.772 1.00 56.12 117 LYS A C 1
ATOM 924 O O . LYS A 1 117 ? -4.317 -4.515 -62.618 1.00 56.12 117 LYS A O 1
ATOM 929 N N . VAL A 1 118 ? -3.758 -2.427 -61.962 1.00 48.31 118 VAL A N 1
ATOM 930 C CA . VAL A 1 118 ? -4.751 -2.224 -60.902 1.00 48.31 118 VAL A CA 1
ATOM 931 C C . VAL A 1 118 ? -6.146 -2.152 -61.524 1.00 48.31 118 VAL A C 1
ATOM 933 O O . VAL A 1 118 ? -6.369 -1.353 -62.435 1.00 48.31 118 VAL A O 1
ATOM 936 N N . THR A 1 119 ? -7.094 -2.924 -61.001 1.00 54.75 119 THR A N 1
ATOM 937 C CA . THR A 1 119 ? -8.527 -2.677 -61.197 1.00 54.75 119 THR A CA 1
ATOM 938 C C . THR A 1 119 ? -9.251 -2.828 -59.871 1.00 54.75 119 THR A C 1
ATOM 940 O O . THR A 1 119 ? -9.435 -3.930 -59.365 1.00 54.75 119 THR A O 1
ATOM 943 N N . SER A 1 120 ? -9.618 -1.674 -59.323 1.00 42.78 120 SER A N 1
ATOM 944 C CA . SER A 1 120 ? -10.644 -1.490 -58.308 1.00 42.78 120 SER A CA 1
ATOM 945 C C . SER A 1 120 ? -11.992 -1.351 -59.019 1.00 42.78 120 SER A C 1
ATOM 947 O O . SER A 1 120 ? -12.079 -0.576 -59.979 1.00 42.78 120 SER A O 1
ATOM 949 N N . LYS A 1 121 ? -12.986 -2.125 -58.579 1.00 47.41 121 LYS A N 1
ATOM 950 C CA . LYS A 1 121 ? -14.414 -1.796 -58.437 1.00 47.41 121 LYS A CA 1
ATOM 951 C C . LYS A 1 121 ? -15.151 -3.028 -57.930 1.00 47.41 121 LYS A C 1
ATOM 953 O O . LYS A 1 121 ? -14.912 -4.109 -58.507 1.00 47.41 121 LYS A O 1
#

Foldseek 3Di:
DDPQQKDFPAWDQDPVRDIDGRDIDGDPVSVVVVVVVVVVVVVVVVVVVVVVVVVVVVVVVVVVVVVVVVVVVVVVVVVVVVVVVVVVPPPPPDPDDDDDDDDDDDDDDDDDDDDDDDDDD

Secondary structure (DSSP, 8-state):
---TTEEE---EE-TTS-EETT-EEE-HHHHHHHHHHHHHHHHHHHHHHHHHHHHHHHHHHHHHHHHHHHHHHHHHHHHHHHHHHHHSS-------------------PPP--PPPPP---

pLDDT: mean 79.38, std 18.14, range [42.78, 98.44]

InterPro domains:
  IPR026932 Myelin gene regulatory factor, ICA domain [PF13887] (44-74)
  IPR051577 Myelin Regulatory Factor-like [PTHR13029] (1-121)